Protein AF-A0A9N7LPE2-F1 (afdb_monomer)

InterPro domains:
  IPR021975 Rifampin ADP-ribosyltransferase [PF12120] (17-67)
  IPR038611 Rifampin ADP-ribosyltransferase superfamily [G3DSA:3.20.170.40] (1-70)

Sequence (76 aa):
MPAAPKPFEVHESGALLHGTKAELSVGDLLVPGRRSNYGAERLSNHVYVTQTLDAAVWGAELATGEGLTSWNRSVR

Foldseek 3Di:
DPDQFDPPDFDPVQFWWAKALDDDDAPDDDDFQDDDLDDPPDGGNDRDTDRGQNVSQVRNVSHDDDGDTDTPDGRD

Nearest PDB structures (foldseek):
  2hw2-assembly1_A  TM=9.924E-01  e=5.896E-07  Mycolicibacterium smegmatis

Solvent-accessible surface area (backbone atoms only — not comparable to full-atom values): 4703 Å² total; per-residue (Å²): 129,85,77,81,64,58,78,92,41,69,38,91,83,70,49,50,23,46,27,28,16,71,94,78,60,94,84,66,84,88,69,57,65,45,76,37,64,65,61,89,93,36,63,26,85,59,78,76,67,36,45,27,56,31,61,12,46,49,37,9,70,60,30,67,72,88,46,68,70,38,44,93,53,78,75,119

pLDDT: mean 86.62, std 15.42, range [37.41, 97.56]

Radius of gyration: 12.48 Å; Cα contacts (8 Å, |Δi|>4): 124; chains: 1; bounding box: 31×30×27 Å

Organism: NCBI:txid265949

Mean predicted aligned error: 5.53 Å

Secondary structure (DSSP, 8-state):
-PPPPPTTPBPTT---B--BSS---TTPPP-S-PBPSSSTT-B-SS---BSBHHHHHHHHHS--SSSPPB---B--

Structure (mmCIF, N/CA/C/O backbone):
data_AF-A0A9N7LPE2-F1
#
_entry.id   AF-A0A9N7LPE2-F1
#
loop_
_atom_site.group_PDB
_atom_site.id
_atom_site.type_symbol
_atom_site.label_atom_id
_atom_site.label_alt_id
_atom_site.label_comp_id
_atom_site.label_asym_id
_atom_site.label_entity_id
_atom_site.label_seq_id
_atom_site.pdbx_PDB_ins_code
_atom_site.Cartn_x
_atom_site.Cartn_y
_atom_site.Cartn_z
_atom_site.occupancy
_atom_site.B_iso_or_equiv
_atom_site.auth_seq_id
_atom_site.auth_comp_id
_atom_site.auth_asym_id
_atom_site.auth_atom_id
_atom_site.pdbx_PDB_model_num
ATOM 1 N N . MET A 1 1 ? 22.063 -11.827 3.881 1.00 41.75 1 MET A N 1
ATOM 2 C CA . MET A 1 1 ? 21.060 -10.750 3.744 1.00 41.75 1 MET A CA 1
ATOM 3 C C . MET A 1 1 ? 20.327 -10.988 2.437 1.00 41.75 1 MET A C 1
ATOM 5 O O . MET A 1 1 ? 21.018 -11.345 1.486 1.00 41.75 1 MET A O 1
ATOM 9 N N . PRO A 1 2 ? 18.988 -10.901 2.373 1.00 57.84 2 PRO A N 1
ATOM 10 C CA . PRO A 1 2 ? 18.309 -10.944 1.082 1.00 57.84 2 PRO A CA 1
ATOM 11 C C . PRO A 1 2 ? 18.842 -9.808 0.199 1.00 57.84 2 PRO A C 1
ATOM 13 O O . PRO A 1 2 ? 19.208 -8.747 0.707 1.00 57.84 2 PRO A O 1
ATOM 16 N N . ALA A 1 3 ? 18.957 -10.063 -1.102 1.00 72.25 3 ALA A N 1
ATOM 17 C CA . ALA A 1 3 ? 19.362 -9.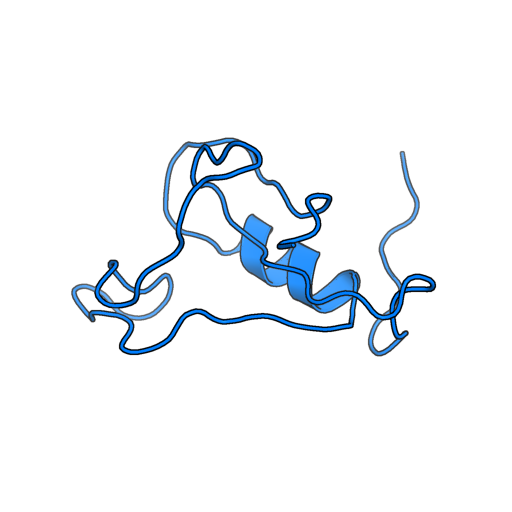040 -2.056 1.00 72.25 3 ALA A CA 1
ATOM 18 C C . ALA A 1 3 ? 18.335 -7.896 -2.060 1.00 72.25 3 ALA A C 1
ATOM 20 O O . ALA A 1 3 ? 17.139 -8.138 -1.888 1.00 72.25 3 ALA A O 1
ATOM 21 N N . ALA A 1 4 ? 18.807 -6.661 -2.243 1.00 83.81 4 ALA A N 1
ATOM 22 C CA . ALA A 1 4 ? 17.922 -5.515 -2.416 1.00 83.81 4 ALA A CA 1
ATOM 23 C C . ALA A 1 4 ? 16.999 -5.741 -3.631 1.00 83.81 4 ALA A C 1
ATOM 25 O O . ALA A 1 4 ? 17.446 -6.326 -4.626 1.00 83.81 4 ALA A O 1
ATOM 26 N N . PRO A 1 5 ? 15.727 -5.311 -3.567 1.00 91.44 5 PRO A N 1
ATOM 27 C CA . PRO A 1 5 ? 14.816 -5.445 -4.695 1.00 91.44 5 PRO A CA 1
ATOM 28 C C . PRO A 1 5 ? 15.321 -4.631 -5.892 1.00 91.44 5 PRO A C 1
ATOM 30 O O . PRO A 1 5 ? 15.951 -3.585 -5.738 1.00 91.44 5 PRO A O 1
ATOM 33 N N . LYS A 1 6 ? 15.056 -5.120 -7.106 1.00 95.56 6 LYS A N 1
ATOM 34 C CA . LYS A 1 6 ? 15.430 -4.413 -8.331 1.00 95.56 6 LYS A CA 1
ATOM 35 C C . LYS A 1 6 ? 14.384 -3.336 -8.652 1.00 95.56 6 LYS A C 1
ATOM 37 O O . LYS A 1 6 ? 13.199 -3.668 -8.761 1.00 95.56 6 LYS A O 1
ATOM 42 N N . PRO A 1 7 ? 14.787 -2.071 -8.865 1.00 96.62 7 PRO A N 1
ATOM 43 C CA . PRO A 1 7 ? 13.857 -1.020 -9.255 1.00 96.62 7 PRO A CA 1
ATOM 44 C C . PRO A 1 7 ? 13.122 -1.349 -10.555 1.00 96.62 7 PRO A C 1
ATOM 46 O O . PRO A 1 7 ? 13.709 -1.872 -11.504 1.00 96.62 7 PRO A O 1
ATOM 49 N N . PHE A 1 8 ? 11.835 -0.998 -10.595 1.00 96.31 8 PHE A N 1
ATOM 50 C CA . PHE A 1 8 ? 10.945 -1.128 -11.761 1.00 96.31 8 PHE A CA 1
ATOM 51 C C . PHE A 1 8 ? 10.673 -2.565 -12.244 1.00 96.31 8 PHE A C 1
ATOM 53 O O . PHE A 1 8 ? 10.008 -2.746 -13.262 1.00 96.31 8 PHE A O 1
ATOM 60 N N . GLU A 1 9 ? 11.131 -3.588 -11.518 1.00 97.31 9 GLU A N 1
ATOM 61 C CA . GLU A 1 9 ? 10.782 -4.980 -11.799 1.00 97.31 9 GLU A CA 1
ATOM 62 C C . GLU A 1 9 ? 9.409 -5.315 -11.202 1.00 97.31 9 GLU A C 1
ATOM 64 O O . GLU A 1 9 ? 9.163 -5.138 -10.004 1.00 97.31 9 GLU A O 1
ATOM 69 N N . VAL A 1 10 ? 8.495 -5.778 -12.057 1.00 97.12 10 VAL A N 1
ATOM 70 C CA . VAL A 1 10 ? 7.174 -6.255 -11.637 1.00 97.12 10 VAL A CA 1
ATOM 71 C C . VAL A 1 10 ? 7.346 -7.559 -10.867 1.00 97.12 10 VAL A C 1
ATOM 73 O O . VAL A 1 10 ? 8.050 -8.459 -11.315 1.00 97.12 10 VAL A O 1
ATOM 76 N N . HIS A 1 11 ? 6.695 -7.663 -9.710 1.00 95.75 11 HIS A N 1
ATOM 77 C CA . HIS A 1 11 ? 6.750 -8.860 -8.883 1.00 95.75 11 HIS A CA 1
ATOM 78 C C . HIS A 1 11 ? 6.167 -10.065 -9.635 1.00 95.75 11 HIS A C 1
ATOM 80 O O . HIS A 1 11 ? 5.106 -9.962 -10.252 1.00 95.75 11 HIS A O 1
ATOM 86 N N . GLU A 1 12 ? 6.823 -11.221 -9.531 1.00 95.25 12 GLU A N 1
ATOM 87 C CA . GLU A 1 12 ? 6.491 -12.445 -10.278 1.00 95.25 12 GLU A CA 1
ATOM 88 C C . GLU A 1 12 ? 5.029 -12.897 -10.128 1.00 95.25 12 GLU A C 1
ATOM 90 O O . GLU A 1 12 ? 4.449 -13.474 -11.044 1.00 95.25 12 GLU A O 1
ATOM 95 N N . SER A 1 13 ? 4.401 -12.597 -8.987 1.00 95.75 13 SER A N 1
ATOM 96 C CA . SER A 1 13 ? 3.003 -12.952 -8.724 1.00 95.75 13 SER A CA 1
ATOM 97 C C . SER A 1 13 ? 1.978 -12.044 -9.413 1.00 95.75 13 SER A C 1
ATOM 99 O O . SER A 1 13 ? 0.788 -12.357 -9.392 1.00 95.75 13 SER A O 1
ATOM 101 N N . GLY A 1 14 ? 2.398 -10.887 -9.939 1.00 94.19 14 GLY A N 1
ATOM 102 C CA . GLY A 1 14 ? 1.513 -9.837 -10.458 1.00 94.19 14 GLY A CA 1
ATOM 103 C C . GLY A 1 14 ? 0.624 -9.162 -9.401 1.00 94.19 14 GLY A C 1
ATOM 104 O O . GLY A 1 14 ? -0.223 -8.335 -9.749 1.00 94.19 14 GLY A O 1
ATOM 105 N N . ALA A 1 15 ? 0.791 -9.512 -8.121 1.00 95.25 15 ALA A N 1
ATOM 106 C CA . ALA A 1 15 ? -0.038 -9.016 -7.033 1.00 95.25 15 ALA A CA 1
ATOM 107 C C . ALA A 1 15 ? 0.201 -7.529 -6.743 1.00 95.25 15 ALA A C 1
ATOM 109 O O . ALA A 1 15 ? 1.277 -6.982 -6.983 1.00 95.25 15 ALA A O 1
ATOM 110 N N . LEU A 1 16 ? -0.811 -6.901 -6.149 1.00 96.88 16 LEU A N 1
ATOM 111 C CA . LEU A 1 16 ? -0.680 -5.590 -5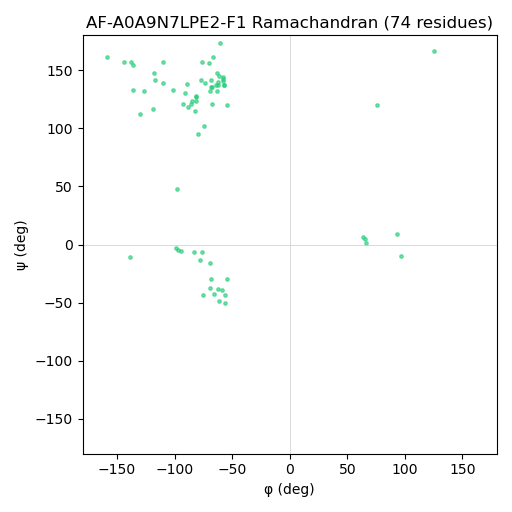.533 1.00 96.88 16 LEU A CA 1
ATOM 112 C C . LEU A 1 16 ? -0.084 -5.744 -4.131 1.00 96.88 16 LEU A C 1
ATOM 114 O O . LEU A 1 16 ? -0.566 -6.526 -3.308 1.00 96.88 16 LEU A O 1
ATOM 118 N N . LEU A 1 17 ? 0.977 -4.989 -3.882 1.00 95.94 17 LEU A N 1
ATOM 119 C CA . LEU A 1 17 ? 1.732 -4.956 -2.641 1.00 95.94 17 LEU A CA 1
ATOM 120 C C . LEU A 1 17 ? 1.486 -3.622 -1.936 1.00 95.94 17 LEU A C 1
ATOM 122 O O . LEU A 1 17 ? 1.464 -2.563 -2.571 1.00 95.94 17 LEU A O 1
ATOM 126 N N . HIS A 1 18 ? 1.331 -3.674 -0.616 1.00 96.31 18 HIS A N 1
ATOM 127 C CA . HIS A 1 18 ? 1.219 -2.501 0.243 1.00 96.31 18 HIS A CA 1
ATOM 128 C C . HIS A 1 18 ? 2.375 -2.501 1.246 1.00 96.31 18 HIS A C 1
ATOM 130 O O . HIS A 1 18 ? 2.483 -3.405 2.073 1.00 96.31 18 HIS A O 1
A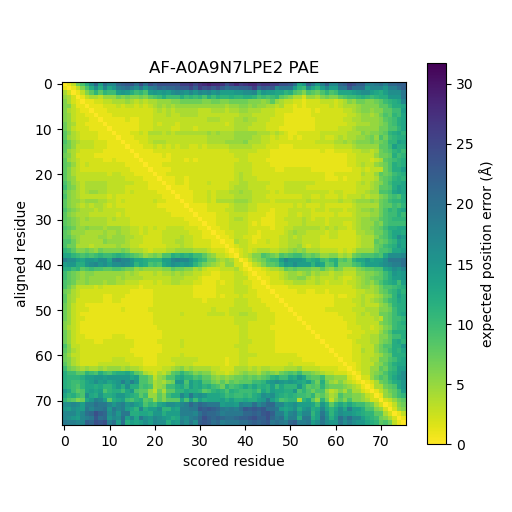TOM 136 N N . GLY A 1 19 ? 3.242 -1.493 1.163 1.00 95.38 19 GLY A N 1
ATOM 137 C CA . GLY A 1 19 ? 4.317 -1.283 2.129 1.00 95.38 19 GLY A CA 1
ATOM 138 C C . GLY A 1 19 ? 3.830 -0.496 3.337 1.00 95.38 19 GLY A C 1
ATOM 139 O O . GLY A 1 19 ? 3.310 0.608 3.167 1.00 95.38 19 GLY A O 1
ATOM 140 N N . THR A 1 20 ? 3.992 -1.041 4.546 1.00 95.00 20 THR A N 1
ATOM 141 C CA . THR A 1 20 ? 3.554 -0.366 5.777 1.00 95.00 20 THR A CA 1
ATOM 142 C C . THR A 1 20 ? 4.265 -0.872 7.035 1.00 95.00 20 THR A C 1
ATOM 144 O O . THR A 1 20 ? 4.818 -1.976 7.057 1.00 95.00 20 THR A O 1
ATOM 147 N N . LYS A 1 21 ? 4.205 -0.064 8.101 1.00 93.12 21 LYS A N 1
ATOM 148 C CA . LYS A 1 21 ? 4.541 -0.444 9.488 1.00 93.12 21 LYS A CA 1
ATOM 149 C C . LYS A 1 21 ? 3.313 -0.788 10.333 1.00 93.12 21 LYS A C 1
ATOM 151 O O . LYS A 1 21 ? 3.454 -1.137 11.499 1.00 93.12 21 LYS A O 1
ATOM 156 N N . ALA A 1 22 ? 2.107 -0.658 9.780 1.00 91.69 22 ALA A N 1
ATOM 157 C CA . ALA A 1 22 ? 0.904 -1.095 10.472 1.00 91.69 22 ALA A CA 1
ATOM 158 C C . ALA A 1 22 ? 0.941 -2.617 10.686 1.00 91.69 22 ALA A C 1
ATOM 160 O O . ALA A 1 22 ? 1.290 -3.376 9.778 1.00 91.69 22 ALA A O 1
ATOM 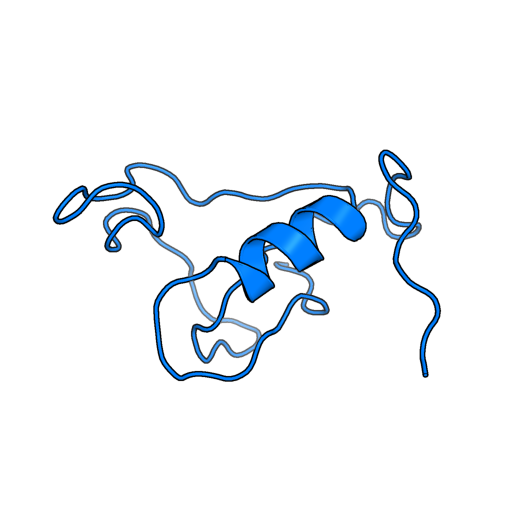161 N N . GLU A 1 23 ? 0.551 -3.061 11.877 1.00 91.00 23 GLU A N 1
ATOM 162 C CA . GLU A 1 23 ? 0.360 -4.478 12.169 1.00 91.00 23 GLU A CA 1
ATOM 163 C C . GLU A 1 23 ? -0.938 -4.946 11.510 1.00 91.00 23 GLU A C 1
ATOM 165 O O . GLU A 1 23 ? -2.032 -4.644 11.979 1.00 91.00 23 GLU A O 1
ATOM 170 N N . LEU A 1 24 ? -0.797 -5.631 10.375 1.00 91.31 24 LEU A N 1
ATOM 171 C CA . LEU A 1 24 ? -1.902 -6.153 9.577 1.00 91.31 24 LEU A CA 1
ATOM 172 C C . LEU A 1 24 ? -1.853 -7.680 9.526 1.00 91.31 24 LEU A C 1
ATOM 174 O O . LEU A 1 24 ? -0.781 -8.277 9.363 1.00 91.31 24 LEU A O 1
ATOM 178 N N . SER A 1 25 ? -3.033 -8.284 9.581 1.00 92.12 25 SER A N 1
ATOM 179 C CA . SER A 1 25 ? -3.290 -9.708 9.391 1.00 92.12 25 SER A CA 1
ATOM 180 C C . SER A 1 25 ? -4.028 -9.964 8.076 1.00 92.12 25 SER A C 1
ATOM 182 O O . SER A 1 25 ? -4.688 -9.093 7.512 1.00 92.12 25 SER A O 1
ATOM 184 N N . VAL A 1 26 ? -3.9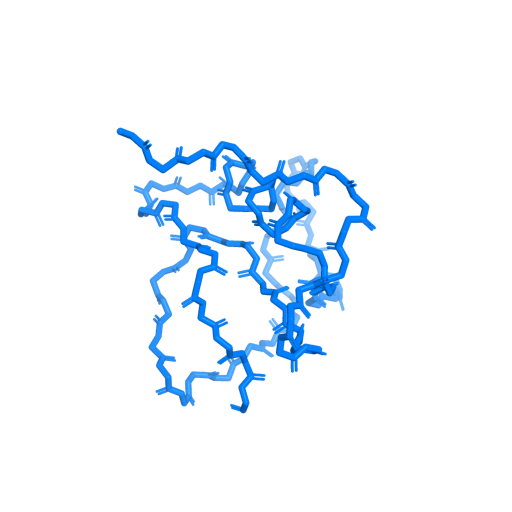14 -11.187 7.555 1.00 93.25 26 VAL A N 1
ATOM 185 C CA . VAL A 1 26 ? -4.702 -11.607 6.387 1.00 93.25 26 VAL A CA 1
ATOM 186 C C . VAL A 1 26 ? -6.187 -11.574 6.751 1.00 93.25 26 VAL A C 1
ATOM 188 O O . VAL A 1 26 ? -6.576 -12.102 7.789 1.00 93.25 26 VAL A O 1
ATOM 191 N N . GLY A 1 27 ? -7.000 -10.972 5.882 1.00 94.81 27 GLY A N 1
ATOM 192 C CA . GLY A 1 27 ? -8.427 -10.739 6.118 1.00 94.81 27 GLY A CA 1
ATOM 193 C C . GLY A 1 27 ? -8.752 -9.343 6.659 1.00 94.81 27 GLY A C 1
ATOM 194 O O . GLY A 1 27 ? -9.925 -8.972 6.672 1.00 94.81 27 GLY A O 1
ATOM 195 N N . ASP A 1 28 ? -7.747 -8.549 7.046 1.00 95.62 28 ASP A N 1
ATOM 196 C CA . ASP A 1 28 ? -7.966 -7.165 7.467 1.00 95.62 28 ASP A CA 1
ATOM 197 C C . ASP A 1 28 ? -8.398 -6.280 6.292 1.00 95.62 28 ASP A C 1
ATOM 199 O O . ASP A 1 28 ? -7.803 -6.292 5.210 1.00 95.62 28 ASP A O 1
ATOM 203 N N . LEU A 1 29 ? -9.412 -5.444 6.528 1.00 95.00 29 LEU A N 1
ATOM 204 C CA . LEU A 1 29 ? -9.895 -4.484 5.543 1.00 95.00 29 LEU A CA 1
ATOM 205 C C . LEU A 1 29 ? -9.125 -3.161 5.638 1.00 95.00 29 LEU A C 1
ATOM 207 O O . LEU A 1 29 ? -9.202 -2.441 6.638 1.00 95.00 29 LEU A O 1
ATOM 211 N N . LEU A 1 30 ? -8.442 -2.796 4.553 1.00 94.25 30 LEU A N 1
ATOM 212 C CA . LEU A 1 30 ? -7.791 -1.495 4.420 1.00 94.25 30 LEU A CA 1
ATOM 213 C C . LEU A 1 30 ? -8.769 -0.447 3.889 1.00 94.25 30 LEU A C 1
ATOM 215 O O . LEU A 1 30 ? -9.285 -0.563 2.780 1.00 94.25 30 LEU A O 1
ATOM 219 N N . VAL A 1 31 ? -8.976 0.612 4.673 1.00 95.06 31 VAL A N 1
ATOM 220 C CA . VAL A 1 31 ? -9.818 1.758 4.306 1.00 95.06 31 VAL A CA 1
ATOM 221 C C . VAL A 1 31 ? -9.002 3.056 4.256 1.00 95.06 31 VAL A C 1
ATOM 223 O O . VAL A 1 31 ? -8.051 3.209 5.033 1.00 95.06 31 VAL A O 1
ATOM 226 N N . PRO A 1 32 ? -9.356 4.011 3.374 1.00 94.69 32 PRO A N 1
ATOM 227 C CA . PRO A 1 32 ? -8.786 5.357 3.388 1.00 94.69 32 PRO A CA 1
ATOM 228 C C . PRO A 1 32 ? -9.051 6.128 4.693 1.00 94.69 32 PRO A C 1
ATOM 230 O O . PRO A 1 32 ? -9.808 5.691 5.556 1.00 94.69 32 PRO A O 1
ATOM 233 N N . GLY A 1 33 ? -8.448 7.314 4.822 1.00 92.88 33 GLY A N 1
ATOM 234 C CA . GLY A 1 33 ? -8.644 8.217 5.965 1.00 92.88 33 GLY A CA 1
ATOM 235 C C . GLY A 1 33 ? -7.627 8.042 7.095 1.00 92.88 33 GLY A C 1
ATOM 236 O O . GLY A 1 33 ? -7.777 8.632 8.162 1.00 92.88 33 GLY A O 1
ATOM 237 N N . ARG A 1 34 ? -6.569 7.253 6.878 1.00 90.31 34 ARG A N 1
ATOM 238 C CA . ARG A 1 34 ? -5.428 7.162 7.804 1.00 90.31 34 ARG A CA 1
ATOM 239 C C . ARG A 1 34 ? -4.518 8.386 7.666 1.00 90.31 34 ARG A C 1
ATOM 241 O O . ARG A 1 34 ? -4.508 9.039 6.623 1.00 90.31 34 ARG A O 1
ATOM 248 N N . ARG A 1 35 ? -3.739 8.691 8.712 1.00 91.44 35 ARG A N 1
ATOM 249 C CA . ARG A 1 35 ? -2.695 9.727 8.640 1.00 91.44 35 ARG A CA 1
ATOM 250 C C . ARG A 1 35 ? -1.710 9.394 7.517 1.00 91.44 35 ARG A C 1
ATOM 252 O O . ARG A 1 35 ? -1.333 8.240 7.333 1.00 91.44 35 ARG A O 1
ATOM 259 N N . SER A 1 36 ? -1.335 10.415 6.761 1.00 90.44 36 SER A N 1
ATOM 260 C CA . SER A 1 36 ? -0.358 10.323 5.687 1.00 90.44 36 SER A CA 1
ATOM 261 C C . SER A 1 36 ? 1.032 10.056 6.256 1.00 90.44 36 SER A C 1
ATOM 263 O O . SER A 1 36 ? 1.419 10.656 7.256 1.00 90.44 36 SER A O 1
ATOM 265 N N . ASN A 1 37 ? 1.808 9.219 5.563 1.00 89.06 37 ASN A N 1
ATOM 266 C CA . ASN A 1 37 ? 3.237 9.052 5.840 1.00 89.06 37 ASN A CA 1
ATOM 267 C C . ASN A 1 37 ? 4.051 10.307 5.461 1.00 89.06 37 ASN A C 1
ATOM 269 O O . ASN A 1 37 ? 5.189 10.460 5.890 1.00 89.06 37 ASN A O 1
ATOM 273 N N . TYR A 1 38 ? 3.469 11.210 4.661 1.00 86.31 38 TYR A N 1
ATOM 274 C CA . TYR A 1 38 ? 4.110 12.421 4.145 1.00 86.31 38 TYR A CA 1
ATOM 275 C C . TYR A 1 38 ? 3.279 13.669 4.449 1.00 86.31 38 TYR A C 1
ATOM 277 O O . TYR A 1 38 ? 2.084 13.713 4.138 1.00 86.31 38 TYR A O 1
ATOM 285 N N . GLY A 1 39 ? 3.930 14.710 4.970 1.00 80.19 39 GLY A N 1
ATOM 286 C CA . GLY A 1 39 ? 3.275 15.954 5.375 1.00 80.19 39 GLY A CA 1
ATOM 287 C C . GLY A 1 39 ? 2.524 15.789 6.697 1.00 80.19 39 GLY A C 1
ATOM 288 O O . GLY A 1 39 ? 1.619 14.963 6.815 1.00 80.19 39 GLY A O 1
ATOM 289 N N . ALA A 1 40 ? 2.914 16.577 7.699 1.00 75.12 40 ALA A N 1
ATOM 290 C CA . ALA A 1 40 ? 2.298 16.531 9.020 1.00 75.12 40 ALA A CA 1
ATOM 291 C C . ALA A 1 40 ? 0.780 16.775 8.927 1.00 75.12 40 ALA A C 1
ATOM 293 O O . ALA A 1 40 ? 0.326 17.637 8.179 1.00 75.12 40 ALA A O 1
ATOM 294 N N . GLU A 1 41 ? 0.008 15.983 9.674 1.00 79.25 41 GLU A N 1
ATOM 295 C CA . GLU A 1 41 ? -1.450 16.116 9.863 1.00 79.25 41 GLU A CA 1
ATOM 296 C C . GLU A 1 41 ? -2.348 15.887 8.635 1.00 79.25 41 GLU A C 1
ATOM 298 O O . GLU A 1 41 ? -3.573 15.937 8.751 1.00 79.25 41 GLU A O 1
ATOM 303 N N . ARG A 1 42 ? -1.791 15.547 7.468 1.00 89.06 42 ARG A N 1
ATOM 304 C CA . ARG A 1 42 ? -2.607 15.215 6.295 1.00 89.06 42 ARG A CA 1
ATOM 305 C C . ARG A 1 42 ? -3.252 13.836 6.442 1.00 89.06 42 ARG A C 1
ATOM 307 O O . ARG A 1 42 ? -2.597 12.875 6.839 1.00 89.06 42 ARG A O 1
ATOM 314 N N . LEU A 1 43 ? -4.516 13.712 6.040 1.00 91.69 43 LEU A N 1
ATOM 315 C CA . LEU A 1 43 ? -5.173 12.417 5.851 1.00 91.69 43 LEU A CA 1
ATOM 316 C C . LEU A 1 43 ? -4.970 11.908 4.418 1.00 91.69 43 LEU A C 1
ATOM 318 O O . LEU A 1 43 ? -5.069 12.664 3.447 1.00 91.69 43 LEU A O 1
ATOM 322 N N . SER A 1 44 ? -4.693 10.613 4.288 1.00 90.00 44 SER A N 1
ATOM 323 C CA . SER A 1 44 ? -4.615 9.922 3.003 1.00 90.00 44 SER A CA 1
ATOM 324 C C . SER A 1 44 ? -6.012 9.542 2.526 1.00 90.00 44 SER A C 1
ATOM 326 O O . SER A 1 44 ? -6.666 8.682 3.111 1.00 90.00 44 SER A O 1
ATOM 328 N N . ASN A 1 45 ? -6.444 10.131 1.412 1.00 95.00 45 ASN A N 1
ATOM 329 C CA . ASN A 1 45 ? -7.734 9.825 0.778 1.00 95.00 45 ASN A CA 1
ATOM 330 C C . ASN A 1 45 ? -7.736 8.495 0.003 1.00 95.00 45 ASN A C 1
ATOM 332 O O . ASN A 1 45 ? -8.783 8.062 -0.471 1.00 95.00 45 ASN A O 1
ATOM 336 N N . HIS A 1 46 ? -6.580 7.841 -0.122 1.00 95.00 46 HIS A N 1
ATOM 337 C CA . HIS A 1 46 ? -6.397 6.607 -0.880 1.00 95.00 46 HIS A CA 1
ATOM 338 C C . HIS A 1 46 ? -5.546 5.609 -0.096 1.00 95.00 46 HIS A C 1
ATOM 340 O O . HIS A 1 46 ? -4.709 5.999 0.723 1.00 95.00 46 HIS A O 1
ATOM 346 N N . VAL A 1 47 ? -5.737 4.326 -0.398 1.00 95.62 47 VAL A N 1
ATOM 347 C CA . VAL A 1 47 ? -4.801 3.258 -0.034 1.00 95.62 47 VAL A CA 1
ATOM 348 C C . VAL A 1 47 ? -3.847 3.076 -1.211 1.00 95.62 47 VAL A C 1
ATOM 350 O O . VAL A 1 47 ? -4.284 2.824 -2.331 1.00 95.62 47 VAL A O 1
ATOM 353 N N . TYR A 1 48 ? -2.550 3.252 -0.969 1.00 95.44 48 TYR A N 1
ATOM 354 C CA . TYR A 1 48 ? -1.528 3.174 -2.012 1.00 95.44 48 TYR A CA 1
ATOM 355 C C . TYR A 1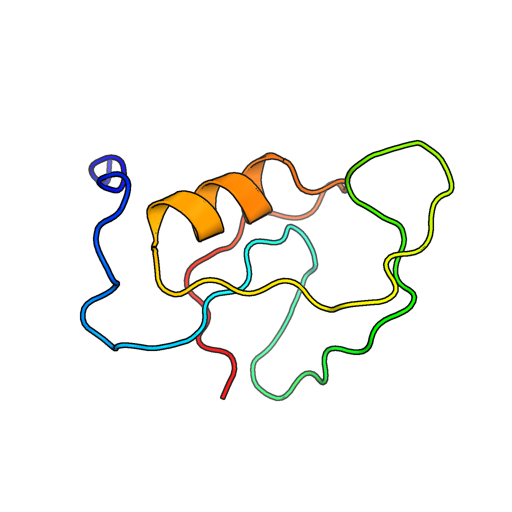 48 ? -0.985 1.753 -2.125 1.00 95.44 48 TYR A C 1
ATOM 357 O O . TYR A 1 48 ? -0.597 1.152 -1.123 1.00 95.44 48 TYR A O 1
ATOM 365 N N . VAL A 1 49 ? -0.937 1.236 -3.347 1.00 97.06 49 VAL A N 1
ATOM 366 C CA . VAL A 1 49 ? -0.466 -0.112 -3.679 1.00 97.06 49 VAL A CA 1
ATOM 367 C C . VAL A 1 49 ? 0.407 -0.064 -4.931 1.00 97.06 49 VAL A C 1
ATOM 369 O O . VAL A 1 49 ? 0.303 0.869 -5.726 1.00 97.06 49 VAL A O 1
ATOM 372 N N . THR A 1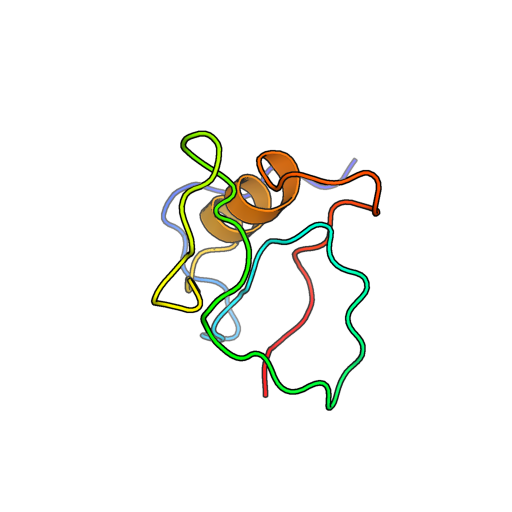 50 ? 1.273 -1.059 -5.107 1.00 97.56 50 THR A N 1
ATOM 373 C CA . THR A 1 50 ? 2.212 -1.149 -6.237 1.00 97.56 50 THR A CA 1
ATOM 374 C C . THR A 1 50 ? 2.400 -2.596 -6.687 1.00 97.56 50 THR A C 1
ATOM 376 O O . THR A 1 50 ? 2.189 -3.516 -5.905 1.00 97.56 50 THR A O 1
ATOM 379 N N . GLN A 1 51 ? 2.818 -2.808 -7.935 1.00 97.56 51 GLN A N 1
ATOM 380 C CA . GLN A 1 51 ? 3.197 -4.130 -8.450 1.00 97.56 51 GLN A CA 1
ATOM 381 C C . GLN A 1 51 ? 4.703 -4.414 -8.353 1.00 97.56 51 GLN A C 1
ATOM 383 O O . GLN A 1 51 ? 5.131 -5.521 -8.667 1.00 97.56 51 GLN A O 1
ATOM 388 N N . THR A 1 52 ? 5.523 -3.443 -7.942 1.00 97.25 52 THR A N 1
ATOM 389 C CA . THR A 1 52 ? 6.974 -3.631 -7.805 1.00 97.25 52 THR A CA 1
ATOM 390 C C . THR A 1 52 ? 7.352 -3.842 -6.343 1.00 97.25 52 THR A C 1
ATOM 392 O O . THR A 1 52 ? 6.921 -3.097 -5.458 1.00 97.25 52 THR A O 1
ATOM 395 N N . LEU A 1 53 ? 8.180 -4.858 -6.077 1.00 96.31 53 LEU A N 1
ATOM 396 C CA . LEU A 1 53 ? 8.661 -5.142 -4.721 1.00 96.31 53 LEU A CA 1
ATOM 397 C C . LEU A 1 53 ? 9.480 -3.973 -4.165 1.00 96.31 53 LEU A C 1
ATOM 399 O O . LEU A 1 53 ? 9.330 -3.615 -3.003 1.00 96.31 53 LEU A O 1
ATOM 403 N N . ASP A 1 54 ? 10.286 -3.344 -5.020 1.00 96.56 54 ASP A N 1
ATOM 404 C CA . ASP A 1 54 ? 11.101 -2.177 -4.679 1.00 96.56 54 ASP A CA 1
ATOM 405 C C . ASP A 1 54 ? 10.258 -1.024 -4.112 1.00 96.56 54 ASP A C 1
ATOM 407 O O . ASP A 1 54 ? 10.514 -0.545 -3.008 1.00 96.56 54 ASP A O 1
ATOM 411 N N . ALA A 1 55 ? 9.167 -0.641 -4.784 1.00 96.75 55 ALA A N 1
ATOM 412 C CA . ALA A 1 55 ? 8.305 0.430 -4.285 1.00 96.75 55 ALA A CA 1
ATOM 413 C C . ALA A 1 55 ? 7.539 0.032 -3.008 1.00 96.75 55 ALA A C 1
ATOM 415 O O . ALA A 1 55 ? 7.247 0.891 -2.175 1.00 96.75 55 ALA A O 1
ATOM 416 N N . ALA A 1 56 ? 7.219 -1.254 -2.827 1.00 95.88 56 ALA A N 1
ATOM 417 C CA . ALA A 1 56 ? 6.589 -1.736 -1.598 1.00 95.88 56 ALA A CA 1
ATOM 418 C C . ALA A 1 56 ? 7.559 -1.680 -0.406 1.00 95.88 56 ALA A C 1
ATOM 420 O O . ALA A 1 56 ? 7.150 -1.305 0.693 1.00 95.88 56 ALA A O 1
ATOM 421 N N . VAL A 1 57 ? 8.842 -1.984 -0.626 1.00 95.06 57 VAL A N 1
ATOM 422 C CA . VAL A 1 57 ? 9.896 -1.812 0.385 1.00 95.06 57 VAL A CA 1
ATOM 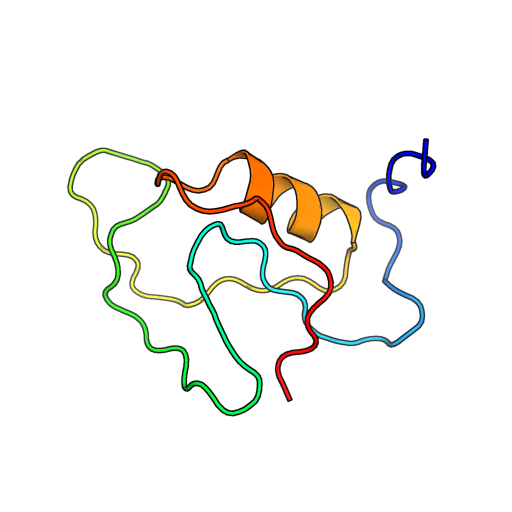423 C C . VAL A 1 57 ? 10.011 -0.340 0.783 1.00 95.06 57 VAL A C 1
ATOM 425 O O . VAL A 1 57 ? 9.891 -0.037 1.969 1.00 95.06 57 VAL A O 1
ATOM 428 N N . TRP A 1 58 ? 10.085 0.583 -0.185 1.00 95.00 58 TRP A N 1
ATOM 429 C CA . TRP A 1 58 ? 10.080 2.025 0.106 1.00 95.00 58 TRP A CA 1
ATOM 430 C C . TRP A 1 58 ? 8.853 2.468 0.907 1.00 95.00 58 TRP A C 1
ATOM 432 O O . TRP A 1 58 ? 8.980 3.220 1.874 1.00 95.00 58 TRP A O 1
ATOM 442 N N . GLY A 1 59 ? 7.663 1.982 0.541 1.00 93.75 59 GLY A N 1
ATOM 443 C CA . GLY A 1 59 ? 6.429 2.276 1.270 1.00 93.75 59 GLY A CA 1
ATOM 444 C C . GLY A 1 59 ? 6.484 1.842 2.737 1.00 93.75 59 GLY A C 1
ATOM 445 O O . GLY A 1 59 ? 6.011 2.571 3.606 1.00 93.75 59 GLY A O 1
ATOM 446 N N . ALA A 1 60 ? 7.093 0.690 3.023 1.00 93.7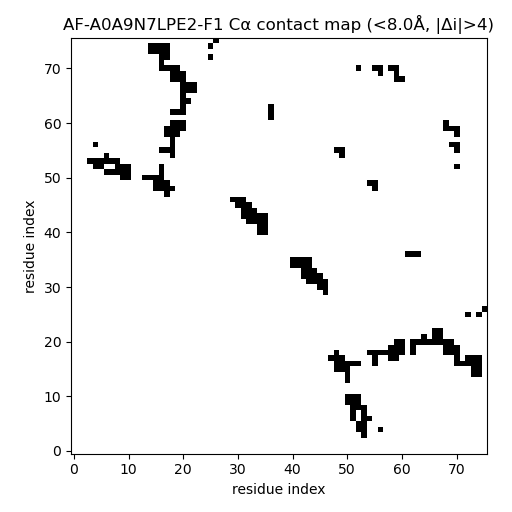5 60 ALA A N 1
ATOM 447 C CA . ALA A 1 60 ? 7.229 0.175 4.378 1.00 93.75 60 ALA A CA 1
ATOM 448 C C . ALA A 1 60 ? 8.307 0.919 5.182 1.00 93.75 60 ALA A C 1
ATOM 450 O O . ALA A 1 60 ? 8.084 1.255 6.345 1.00 93.75 60 ALA A O 1
ATOM 451 N N . GLU A 1 61 ? 9.466 1.191 4.580 1.00 92.94 61 GLU A N 1
ATOM 452 C CA . GLU A 1 61 ? 10.586 1.861 5.254 1.00 92.94 61 GLU A CA 1
ATOM 453 C C . GLU A 1 61 ? 10.243 3.308 5.628 1.00 92.94 61 GLU A C 1
ATOM 455 O O . GLU A 1 61 ? 10.499 3.742 6.758 1.00 92.94 61 GLU A O 1
ATOM 460 N N . LEU A 1 62 ? 9.589 4.023 4.706 1.00 92.31 62 LEU A N 1
ATOM 461 C CA . LEU A 1 62 ? 9.184 5.421 4.872 1.00 92.31 62 LEU A CA 1
ATOM 462 C C . LEU A 1 62 ? 7.867 5.587 5.644 1.00 92.31 62 LEU A C 1
ATOM 464 O O . LEU A 1 62 ? 7.480 6.714 5.954 1.00 92.31 62 LEU A O 1
ATOM 468 N N . ALA A 1 63 ? 7.162 4.496 5.964 1.00 92.12 63 ALA A N 1
ATOM 469 C CA . ALA A 1 63 ? 5.933 4.585 6.739 1.00 92.12 63 ALA A CA 1
ATOM 470 C C . ALA A 1 63 ? 6.192 5.155 8.140 1.00 92.12 63 ALA A C 1
ATOM 472 O O . ALA A 1 63 ? 7.170 4.813 8.815 1.00 92.12 63 ALA A O 1
ATOM 473 N N . THR A 1 64 ? 5.282 6.014 8.599 1.00 89.19 64 THR A N 1
ATOM 474 C CA . THR A 1 64 ? 5.312 6.545 9.966 1.00 89.19 64 THR A CA 1
ATOM 475 C C . THR A 1 64 ? 4.789 5.503 10.954 1.00 89.19 64 THR A C 1
ATOM 477 O O . THR A 1 64 ? 3.820 4.806 10.654 1.00 89.19 64 THR A O 1
ATOM 480 N N . GLY A 1 65 ? 5.397 5.424 12.139 1.00 84.12 65 GLY A N 1
ATOM 481 C CA . GLY A 1 65 ? 5.028 4.479 13.198 1.00 84.12 65 GLY A CA 1
ATOM 482 C C . GLY A 1 65 ? 6.206 3.624 13.666 1.00 84.12 65 GLY A C 1
ATOM 483 O O . GLY A 1 65 ? 7.255 3.592 13.021 1.00 84.12 65 GLY A O 1
ATOM 484 N N . GLU A 1 66 ? 6.019 2.950 14.799 1.00 79.62 66 GLU A N 1
ATOM 485 C CA . GLU A 1 66 ? 7.047 2.129 15.464 1.00 79.62 66 GLU A CA 1
ATOM 486 C C . GLU A 1 66 ? 6.945 0.630 15.137 1.00 79.62 66 GLU A C 1
ATOM 488 O O . GLU A 1 66 ? 7.799 -0.150 15.548 1.00 79.62 66 GLU A O 1
ATOM 493 N N . GLY A 1 67 ? 5.914 0.214 14.395 1.00 75.62 67 GLY A N 1
ATOM 494 C CA . GLY A 1 67 ? 5.744 -1.181 13.990 1.00 75.62 67 GLY A CA 1
ATOM 495 C C . GLY A 1 67 ? 6.829 -1.658 13.019 1.00 75.62 67 GLY A C 1
ATOM 496 O O . GLY A 1 67 ? 7.528 -0.864 12.383 1.00 75.62 67 GLY A O 1
ATOM 497 N N . LEU A 1 68 ? 6.974 -2.980 12.897 1.00 75.75 68 LEU A N 1
ATOM 498 C CA . LEU A 1 68 ? 7.992 -3.582 12.037 1.00 75.75 68 LEU A CA 1
ATOM 499 C C . LEU A 1 68 ? 7.695 -3.314 10.555 1.00 75.75 68 LEU A C 1
ATOM 501 O O . LEU A 1 68 ? 6.576 -3.510 10.079 1.00 75.75 68 LEU A O 1
ATOM 505 N N . THR A 1 69 ? 8.731 -2.934 9.810 1.00 71.44 69 THR A N 1
ATOM 506 C CA . THR A 1 69 ? 8.687 -2.781 8.354 1.00 71.44 69 THR A CA 1
ATOM 507 C C . THR A 1 69 ? 8.183 -4.069 7.692 1.00 71.44 69 THR A C 1
ATOM 509 O O . THR A 1 69 ? 8.798 -5.126 7.841 1.00 71.44 69 THR A O 1
ATOM 512 N N . SER A 1 70 ? 7.065 -4.002 6.957 1.00 67.00 70 SER A N 1
ATOM 513 C CA . SER A 1 70 ? 6.488 -5.166 6.274 1.00 67.00 70 SER A CA 1
ATOM 514 C C . SER A 1 70 ? 6.028 -4.850 4.846 1.00 67.00 70 SER A C 1
ATOM 516 O O . SER A 1 70 ? 5.356 -3.849 4.604 1.00 67.00 70 SER A O 1
ATOM 518 N N . TRP A 1 71 ? 6.401 -5.713 3.893 1.00 59.03 71 TRP A N 1
ATOM 519 C CA . TRP A 1 71 ? 6.091 -5.565 2.457 1.00 59.03 71 TRP A CA 1
ATOM 520 C C . TRP A 1 71 ? 5.683 -6.878 1.761 1.00 59.03 71 TRP A C 1
ATOM 522 O O . TRP A 1 71 ? 5.203 -6.851 0.632 1.00 59.03 71 TRP A O 1
ATOM 532 N N . ASN A 1 72 ? 5.844 -8.037 2.414 1.00 45.91 72 ASN A N 1
ATOM 533 C CA . ASN A 1 72 ? 5.589 -9.361 1.828 1.00 45.91 72 ASN A CA 1
ATOM 534 C C . ASN A 1 72 ? 4.204 -9.931 2.194 1.00 45.91 72 ASN A C 1
ATOM 536 O O . ASN A 1 72 ? 4.091 -11.068 2.654 1.00 45.91 72 ASN A O 1
ATOM 540 N N . ARG A 1 73 ? 3.138 -9.133 2.067 1.00 54.12 73 ARG A N 1
ATOM 541 C CA . ARG A 1 73 ? 1.766 -9.603 2.322 1.00 54.12 73 ARG A CA 1
ATOM 542 C C . ARG A 1 73 ? 0.860 -9.227 1.158 1.00 54.12 73 ARG A C 1
ATOM 544 O O . ARG A 1 73 ? 0.627 -8.053 0.890 1.00 54.12 73 ARG A O 1
ATOM 551 N N . SER A 1 74 ? 0.399 -10.251 0.442 1.00 37.41 74 SER A N 1
ATOM 552 C CA . SER A 1 74 ? -0.545 -10.112 -0.664 1.00 37.41 74 SER A CA 1
ATOM 553 C C . SER A 1 74 ? -1.889 -9.656 -0.102 1.00 37.41 74 SER A C 1
ATOM 555 O O . SER A 1 74 ? -2.459 -10.338 0.748 1.00 37.41 74 SER A O 1
ATOM 557 N N . VAL A 1 75 ? -2.374 -8.500 -0.555 1.00 41.25 75 VAL A N 1
ATOM 558 C CA . VAL A 1 75 ? -3.745 -8.059 -0.287 1.00 41.25 75 VAL A CA 1
ATOM 559 C C . VAL A 1 75 ? -4.630 -8.816 -1.277 1.00 41.25 75 VAL A C 1
ATOM 561 O O . VAL A 1 75 ? -4.710 -8.443 -2.447 1.00 41.25 75 VAL A O 1
ATOM 564 N N . ARG A 1 76 ? -5.190 -9.946 -0.841 1.00 38.06 76 ARG A N 1
ATOM 565 C CA . ARG A 1 76 ? -6.312 -10.604 -1.518 1.00 38.06 76 ARG A CA 1
ATOM 566 C C . ARG A 1 76 ? -7.585 -10.357 -0.735 1.00 38.06 76 ARG A C 1
ATOM 568 O O . ARG A 1 76 ? -7.494 -10.391 0.512 1.00 38.06 76 ARG A O 1
#